Protein AF-A0A512P9E0-F1 (afdb_monomer_lite)

Structure (mmCIF, N/CA/C/O backbone):
data_AF-A0A512P9E0-F1
#
_entry.id   AF-A0A512P9E0-F1
#
loop_
_atom_site.group_PDB
_atom_site.id
_atom_site.type_symbol
_atom_site.label_atom_id
_atom_site.label_alt_id
_atom_site.label_comp_id
_atom_site.label_asym_id
_atom_site.label_entity_id
_atom_site.label_seq_id
_atom_site.pdbx_PDB_ins_code
_atom_site.Cartn_x
_atom_site.Cartn_y
_atom_site.Cartn_z
_atom_site.occupancy
_atom_site.B_iso_or_equiv
_atom_site.auth_seq_id
_atom_site.auth_comp_id
_atom_site.auth_asym_id
_atom_site.auth_atom_id
_atom_site.pdbx_PDB_model_num
ATOM 1 N N . MET A 1 1 ? -3.323 0.822 -15.781 1.00 63.69 1 MET A N 1
ATOM 2 C CA . MET A 1 1 ? -4.244 -0.237 -15.307 1.00 63.69 1 MET A CA 1
ATOM 3 C C . MET A 1 1 ? -3.919 -0.473 -13.846 1.00 63.69 1 MET A C 1
ATOM 5 O O . MET A 1 1 ? -2.763 -0.766 -13.566 1.00 63.69 1 MET A O 1
ATOM 9 N N . ALA A 1 2 ? -4.884 -0.277 -12.947 1.00 78.06 2 ALA A N 1
ATOM 10 C CA . ALA A 1 2 ? -4.648 -0.391 -11.509 1.00 78.06 2 ALA A CA 1
ATOM 11 C C . ALA A 1 2 ? -4.352 -1.844 -11.104 1.00 78.06 2 ALA A C 1
ATOM 13 O O . ALA A 1 2 ? -4.973 -2.789 -11.608 1.00 78.06 2 ALA A O 1
ATOM 14 N N . ILE A 1 3 ? -3.391 -2.016 -10.201 1.00 84.38 3 ILE A N 1
ATOM 15 C CA . ILE A 1 3 ? -3.110 -3.277 -9.524 1.00 84.38 3 ILE A CA 1
ATOM 16 C C . ILE A 1 3 ? -4.211 -3.480 -8.485 1.00 84.38 3 ILE A C 1
ATOM 18 O O . ILE A 1 3 ? -4.607 -2.559 -7.779 1.00 84.38 3 ILE A O 1
ATOM 22 N N . THR A 1 4 ? -4.737 -4.697 -8.422 1.00 89.44 4 THR A N 1
ATOM 23 C CA . THR A 1 4 ? -5.803 -5.062 -7.488 1.00 89.44 4 THR A CA 1
ATOM 24 C C . THR A 1 4 ? -5.323 -6.155 -6.549 1.00 89.44 4 THR A C 1
ATOM 26 O O . THR A 1 4 ? -4.346 -6.855 -6.842 1.00 89.44 4 THR A O 1
ATOM 29 N N . ARG A 1 5 ? -6.083 -6.383 -5.474 1.00 86.50 5 ARG A N 1
ATOM 30 C CA . ARG A 1 5 ? -5.847 -7.445 -4.480 1.00 86.50 5 ARG A CA 1
ATOM 31 C C . ARG A 1 5 ? -5.858 -8.872 -5.036 1.00 86.50 5 ARG A C 1
ATOM 33 O O . ARG A 1 5 ? -5.442 -9.794 -4.350 1.00 86.50 5 ARG A O 1
ATOM 40 N N . ARG A 1 6 ? -6.266 -9.071 -6.298 1.00 87.62 6 ARG A N 1
ATOM 41 C CA . ARG A 1 6 ? -6.057 -10.342 -7.021 1.00 87.62 6 ARG A CA 1
ATOM 42 C C . ARG A 1 6 ? -4.575 -10.656 -7.242 1.00 87.62 6 ARG A C 1
ATOM 44 O O . ARG A 1 6 ? -4.222 -11.808 -7.464 1.00 87.62 6 ARG A O 1
ATOM 51 N N . THR A 1 7 ? -3.712 -9.644 -7.203 1.00 87.69 7 THR A N 1
ATOM 52 C CA . THR A 1 7 ? -2.262 -9.838 -7.184 1.00 87.69 7 THR A CA 1
ATOM 53 C C . THR A 1 7 ? -1.844 -10.133 -5.748 1.00 87.69 7 THR A C 1
ATOM 55 O O . THR A 1 7 ? -1.967 -9.256 -4.899 1.00 87.69 7 THR A O 1
ATOM 58 N N . ALA A 1 8 ? -1.346 -11.344 -5.480 1.00 86.44 8 ALA A N 1
ATOM 59 C CA . ALA A 1 8 ? -1.064 -11.817 -4.119 1.00 86.44 8 ALA A CA 1
ATOM 60 C C . ALA A 1 8 ? -0.202 -10.840 -3.299 1.00 86.44 8 ALA A C 1
ATOM 62 O O . ALA A 1 8 ? -0.554 -10.511 -2.171 1.00 86.44 8 ALA A O 1
ATOM 63 N N . HIS A 1 9 ? 0.874 -10.314 -3.896 1.00 85.75 9 HIS A N 1
ATOM 64 C CA . HIS A 1 9 ? 1.756 -9.361 -3.220 1.00 85.75 9 HIS A CA 1
ATOM 65 C C . HIS A 1 9 ? 1.041 -8.040 -2.884 1.00 85.75 9 HIS A C 1
ATOM 67 O O . HIS A 1 9 ? 1.149 -7.547 -1.770 1.00 85.75 9 HIS A O 1
ATOM 73 N N . PHE A 1 10 ? 0.224 -7.515 -3.803 1.00 88.50 10 PHE A N 1
ATOM 74 C CA . PHE A 1 10 ? -0.572 -6.310 -3.550 1.00 88.50 10 PHE A CA 1
ATOM 75 C C . PHE A 1 10 ? -1.596 -6.532 -2.430 1.00 88.50 10 PHE A C 1
ATOM 77 O O . PHE A 1 10 ? -1.765 -5.676 -1.570 1.00 88.50 10 PHE A O 1
ATOM 84 N N . GLY A 1 11 ? -2.268 -7.689 -2.427 1.00 89.69 11 GLY A N 1
ATOM 85 C CA . GLY A 1 11 ? -3.214 -8.051 -1.372 1.00 89.69 11 GLY A CA 1
ATOM 86 C C . GLY A 1 11 ? -2.554 -8.124 0.006 1.00 89.69 11 GLY A C 1
ATOM 87 O O . GLY A 1 11 ? -3.109 -7.596 0.964 1.00 89.69 11 GLY A O 1
ATOM 88 N N . LEU A 1 12 ? -1.353 -8.706 0.093 1.00 89.44 12 LEU A N 1
ATOM 89 C CA . LEU A 1 12 ? -0.576 -8.758 1.336 1.00 89.44 12 LEU A CA 1
ATOM 90 C C . LEU A 1 12 ? -0.222 -7.362 1.858 1.00 89.44 12 LEU A C 1
ATOM 92 O O . LEU A 1 12 ? -0.489 -7.074 3.023 1.00 89.44 12 LEU A O 1
ATOM 96 N N . LEU A 1 13 ? 0.317 -6.487 1.003 1.00 87.94 13 LEU A N 1
ATOM 97 C CA . LEU A 1 13 ? 0.676 -5.117 1.391 1.00 87.94 13 LEU A CA 1
ATOM 98 C C . LEU A 1 13 ? -0.552 -4.317 1.849 1.00 87.94 13 LEU A C 1
ATOM 100 O O . LEU A 1 13 ? -0.484 -3.611 2.854 1.00 87.94 13 LEU A O 1
ATOM 104 N N . ALA A 1 14 ? -1.688 -4.472 1.164 1.00 89.50 14 ALA A N 1
ATOM 105 C CA . ALA A 1 14 ? -2.942 -3.832 1.555 1.00 89.50 14 ALA A CA 1
ATOM 106 C C . ALA A 1 14 ? -3.423 -4.304 2.934 1.00 89.50 14 ALA A C 1
ATOM 108 O O . ALA A 1 14 ? -3.756 -3.477 3.778 1.00 89.50 14 ALA A O 1
ATOM 109 N N . THR A 1 15 ? -3.392 -5.612 3.204 1.00 90.31 15 THR A N 1
ATOM 110 C CA . THR A 1 15 ? -3.770 -6.160 4.516 1.00 90.31 15 THR A CA 1
ATOM 111 C C . THR A 1 15 ? -2.810 -5.737 5.630 1.00 90.31 15 THR A C 1
ATOM 113 O O . THR A 1 15 ? -3.253 -5.482 6.749 1.00 90.31 15 THR A O 1
ATOM 116 N N . LEU A 1 16 ? -1.507 -5.635 5.351 1.00 89.12 16 LEU A N 1
ATOM 117 C CA . LEU A 1 16 ? -0.532 -5.124 6.319 1.00 89.12 16 LEU A CA 1
ATOM 118 C C . LEU A 1 16 ? -0.803 -3.656 6.666 1.00 89.12 16 LEU A C 1
ATOM 120 O O . LEU A 1 16 ? -0.836 -3.311 7.846 1.00 89.12 16 LEU A O 1
ATOM 124 N N . ALA A 1 17 ? -1.060 -2.817 5.660 1.00 87.56 17 ALA A N 1
ATOM 125 C CA . ALA A 1 17 ? -1.403 -1.412 5.866 1.00 87.56 17 ALA A CA 1
ATOM 126 C C . ALA A 1 17 ? -2.721 -1.249 6.645 1.00 87.56 17 ALA A C 1
ATOM 128 O O . ALA A 1 17 ? -2.779 -0.468 7.591 1.00 87.56 17 ALA A O 1
ATOM 129 N N . GLU A 1 18 ? -3.754 -2.027 6.306 1.00 90.69 18 GLU A N 1
ATOM 130 C CA . GLU A 1 18 ? -5.031 -2.059 7.037 1.00 90.69 18 GLU A CA 1
ATOM 131 C C . GLU A 1 18 ? -4.840 -2.410 8.507 1.00 90.69 18 GLU A C 1
ATOM 133 O O . GLU A 1 18 ? -5.360 -1.728 9.390 1.00 90.69 18 GLU A O 1
ATOM 138 N N . ARG A 1 19 ? -4.078 -3.473 8.773 1.00 89.88 19 ARG A N 1
ATOM 139 C CA . ARG A 1 19 ? -3.813 -3.924 10.133 1.00 89.88 19 ARG A CA 1
ATOM 140 C C . ARG A 1 19 ? -3.051 -2.868 10.925 1.00 89.88 19 ARG A C 1
ATOM 142 O O . ARG A 1 19 ? -3.413 -2.611 12.067 1.00 89.88 19 ARG A O 1
ATOM 149 N N . HIS A 1 20 ? -2.043 -2.243 10.324 1.00 88.31 20 HIS A N 1
ATOM 150 C CA . HIS A 1 20 ? -1.266 -1.210 10.996 1.00 88.31 20 HIS A CA 1
ATOM 151 C C . HIS A 1 20 ? -2.110 0.034 11.305 1.00 88.31 20 HIS A C 1
ATOM 153 O O . HIS A 1 20 ? -2.086 0.538 12.424 1.00 88.31 20 HIS A O 1
ATOM 159 N N . LEU A 1 21 ? -2.930 0.487 10.353 1.00 87.06 21 LEU A N 1
ATOM 160 C CA . LEU A 1 21 ? -3.868 1.591 10.574 1.00 87.06 21 LEU A CA 1
ATOM 161 C C . LEU A 1 21 ? -4.872 1.268 11.687 1.00 87.06 21 LEU A C 1
ATOM 163 O O . LEU A 1 21 ? -5.126 2.117 12.540 1.00 87.06 21 LEU A O 1
ATOM 167 N N . ALA A 1 22 ? -5.380 0.034 11.733 1.00 88.56 22 ALA A N 1
ATOM 168 C CA . ALA A 1 22 ? -6.264 -0.418 12.801 1.00 88.56 22 ALA A CA 1
ATOM 169 C C . ALA A 1 22 ? -5.560 -0.472 14.170 1.00 88.56 22 ALA A C 1
ATOM 171 O O . ALA A 1 22 ? -6.159 -0.085 15.172 1.00 88.56 22 ALA A O 1
ATOM 172 N N . GLU A 1 23 ? -4.293 -0.899 14.224 1.00 88.75 23 GLU A N 1
ATOM 173 C CA . GLU A 1 23 ? -3.461 -0.872 15.440 1.00 88.75 23 GLU A CA 1
ATOM 174 C C . GLU A 1 23 ? -3.228 0.566 15.942 1.00 88.75 23 GLU A C 1
ATOM 176 O O . GLU A 1 23 ? -3.188 0.797 17.149 1.00 88.75 23 GLU A O 1
ATOM 181 N N . LEU A 1 24 ? -3.161 1.541 15.030 1.00 86.00 24 LEU A N 1
ATOM 182 C CA . LEU A 1 24 ? -3.100 2.974 15.338 1.00 86.00 24 LEU A CA 1
ATOM 183 C C . LEU A 1 24 ? -4.470 3.597 15.676 1.00 86.00 24 LEU A C 1
ATOM 185 O O . LEU A 1 24 ? -4.533 4.773 16.032 1.00 86.00 24 LEU A O 1
ATOM 189 N N . GLY A 1 25 ? -5.562 2.832 15.579 1.00 88.81 25 GLY A N 1
ATOM 190 C CA . GLY A 1 25 ? -6.924 3.287 15.874 1.00 88.81 25 GLY A CA 1
ATOM 191 C C . GLY A 1 25 ? -7.654 3.966 14.710 1.00 88.81 25 GLY A C 1
ATOM 192 O O . GLY A 1 25 ? -8.756 4.479 14.908 1.00 88.81 25 GLY A O 1
ATOM 193 N N . TYR A 1 26 ? -7.095 3.954 13.498 1.00 86.50 26 TYR A N 1
ATOM 194 C CA . TYR A 1 26 ? -7.736 4.517 12.311 1.00 86.50 26 TYR A CA 1
ATOM 195 C C . TYR A 1 26 ? -8.562 3.464 11.570 1.00 86.50 26 TYR A C 1
ATOM 197 O O . TYR A 1 26 ? -8.066 2.401 11.194 1.00 86.50 26 TYR A O 1
ATOM 205 N N . GLN A 1 27 ? -9.824 3.789 11.287 1.00 85.12 27 GLN A N 1
ATOM 206 C CA . GLN A 1 27 ? -10.647 3.026 10.351 1.00 85.12 27 GLN A CA 1
ATOM 207 C C . GLN A 1 27 ? -10.616 3.702 8.983 1.00 85.12 27 GLN A C 1
ATOM 209 O O . GLN A 1 27 ? -11.244 4.738 8.773 1.00 85.12 27 GLN A O 1
ATOM 214 N N . VAL A 1 28 ? -9.863 3.111 8.058 1.00 85.06 28 VAL A N 1
ATOM 215 C CA . VAL A 1 28 ? -9.699 3.617 6.692 1.00 85.06 28 VAL A CA 1
ATOM 216 C C . VAL A 1 28 ? -10.388 2.673 5.722 1.00 85.06 28 VAL A C 1
ATOM 218 O O . VAL A 1 28 ? -10.276 1.454 5.836 1.00 85.06 28 VAL A O 1
ATOM 221 N N . GLU A 1 29 ? -11.112 3.235 4.757 1.00 88.62 29 GLU A N 1
ATOM 222 C CA . GLU A 1 29 ? -11.778 2.435 3.739 1.00 88.62 29 GLU A CA 1
ATOM 223 C C . GLU A 1 29 ? -10.738 1.690 2.874 1.00 88.62 29 GLU A C 1
ATOM 225 O O . GLU A 1 29 ? -9.797 2.320 2.377 1.00 88.62 29 GLU A O 1
ATOM 230 N N . PRO A 1 30 ? -10.904 0.376 2.625 1.00 87.62 30 PRO A N 1
ATOM 231 C CA . PRO A 1 30 ? -9.970 -0.424 1.824 1.00 87.62 30 PRO A CA 1
ATOM 232 C C . PRO A 1 30 ? -9.635 0.185 0.455 1.00 87.62 30 PRO A C 1
ATOM 234 O O . PRO A 1 30 ? -8.505 0.081 -0.020 1.00 87.62 30 PRO A O 1
ATOM 237 N N . ALA A 1 31 ? -10.601 0.872 -0.165 1.00 87.81 31 ALA A N 1
ATOM 238 C CA . ALA A 1 31 ? -10.423 1.549 -1.446 1.00 87.81 31 ALA A CA 1
ATOM 239 C C . ALA A 1 31 ? -9.395 2.696 -1.388 1.00 87.81 31 ALA A C 1
ATOM 241 O O . ALA A 1 31 ? -8.683 2.930 -2.365 1.00 87.81 31 ALA A O 1
ATOM 242 N N . VAL A 1 32 ? -9.285 3.391 -0.250 1.00 87.25 32 VAL A N 1
ATOM 243 C CA . VAL A 1 32 ? -8.301 4.467 -0.042 1.00 87.25 32 VAL A CA 1
ATOM 244 C C . VAL A 1 32 ? -6.894 3.882 0.037 1.00 87.25 32 VAL A C 1
ATOM 246 O O . VAL A 1 32 ? -5.980 4.394 -0.608 1.00 87.25 32 VAL A O 1
ATOM 249 N N . ILE A 1 33 ? -6.734 2.772 0.759 1.00 87.94 33 ILE A N 1
ATOM 250 C CA . ILE A 1 33 ? -5.458 2.054 0.881 1.00 87.94 33 ILE A CA 1
ATOM 251 C C . ILE A 1 33 ? -5.031 1.507 -0.485 1.00 87.94 33 ILE A C 1
ATOM 253 O O . ILE A 1 33 ? -3.889 1.702 -0.902 1.00 87.94 33 ILE A O 1
ATOM 257 N N . ASP A 1 34 ? -5.961 0.909 -1.232 1.00 90.25 34 ASP A N 1
ATOM 258 C CA . ASP A 1 34 ? -5.699 0.400 -2.580 1.00 90.25 34 ASP A CA 1
ATOM 259 C C . ASP A 1 34 ? -5.276 1.524 -3.539 1.00 90.25 34 ASP A C 1
ATOM 261 O O . ASP A 1 34 ? -4.346 1.352 -4.334 1.00 90.25 34 ASP A O 1
ATOM 265 N N . ALA A 1 35 ? -5.930 2.687 -3.473 1.00 88.31 35 ALA A N 1
ATOM 266 C CA . ALA A 1 35 ? -5.572 3.846 -4.286 1.00 88.31 35 ALA A CA 1
ATOM 267 C C . ALA A 1 35 ? -4.185 4.399 -3.919 1.00 88.31 35 ALA A C 1
ATOM 269 O O . ALA A 1 35 ? -3.402 4.741 -4.809 1.00 88.31 35 ALA A O 1
ATOM 270 N N . ALA A 1 36 ? -3.866 4.453 -2.626 1.00 86.62 36 ALA A N 1
ATOM 271 C CA .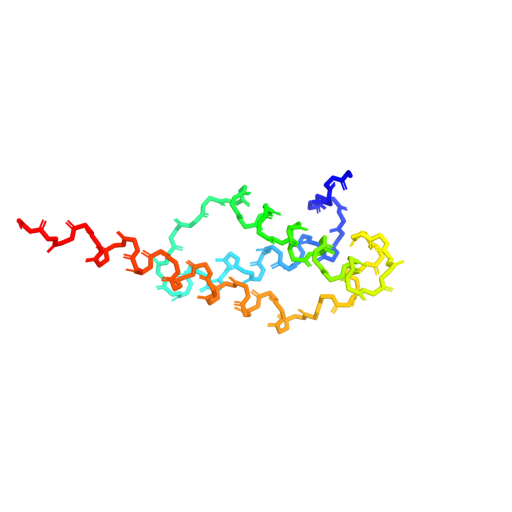 ALA A 1 36 ? -2.582 4.928 -2.128 1.00 86.62 36 ALA A CA 1
ATOM 272 C C . ALA A 1 36 ? -1.432 3.991 -2.548 1.00 86.62 36 ALA A C 1
ATOM 274 O O . ALA A 1 36 ? -0.436 4.455 -3.109 1.00 86.62 36 ALA A O 1
ATOM 275 N N . LEU A 1 37 ? -1.615 2.672 -2.412 1.00 87.06 37 LEU A N 1
ATOM 276 C CA . LEU A 1 37 ? -0.664 1.661 -2.892 1.00 87.06 37 LEU A CA 1
ATOM 277 C C . LEU A 1 37 ? -0.459 1.734 -4.408 1.00 87.06 37 LEU A C 1
ATOM 279 O O . LEU A 1 37 ? 0.671 1.642 -4.893 1.00 87.06 37 LEU A O 1
ATOM 283 N N . ASN A 1 38 ? -1.537 1.926 -5.176 1.00 89.25 38 ASN A N 1
ATOM 284 C CA . ASN A 1 38 ? -1.435 2.096 -6.625 1.00 89.25 38 ASN A CA 1
ATOM 285 C C . ASN A 1 38 ? -0.620 3.338 -6.993 1.00 89.25 38 ASN A C 1
ATOM 287 O O . ASN A 1 38 ? 0.286 3.229 -7.817 1.00 89.25 38 ASN A O 1
ATOM 291 N N . ARG A 1 39 ? -0.875 4.485 -6.351 1.00 86.75 39 ARG A N 1
ATOM 292 C CA . ARG A 1 39 ? -0.082 5.705 -6.576 1.00 86.75 39 ARG A CA 1
ATOM 293 C C . ARG A 1 39 ? 1.389 5.509 -6.237 1.00 86.75 39 ARG A C 1
ATOM 295 O O . ARG A 1 39 ? 2.245 5.986 -6.972 1.00 86.75 39 ARG A O 1
ATOM 302 N N . GLN A 1 40 ? 1.696 4.799 -5.155 1.00 85.50 40 GLN A N 1
ATOM 303 C CA . GLN A 1 40 ? 3.079 4.507 -4.785 1.00 85.50 40 GLN A CA 1
ATOM 304 C C . GLN A 1 40 ? 3.769 3.642 -5.850 1.00 85.50 40 GLN A C 1
ATOM 306 O O . GLN A 1 40 ? 4.880 3.959 -6.274 1.00 85.50 40 GLN A O 1
ATOM 311 N N . CYS A 1 41 ? 3.087 2.604 -6.346 1.00 85.75 41 CYS A N 1
ATOM 312 C CA . CYS A 1 41 ? 3.592 1.769 -7.437 1.00 85.75 41 CYS A CA 1
ATOM 313 C C . CYS A 1 41 ? 3.763 2.563 -8.742 1.00 85.75 41 CYS A C 1
ATOM 315 O O . CYS A 1 41 ? 4.730 2.345 -9.468 1.00 85.75 41 CYS A O 1
ATOM 317 N N . GLU A 1 42 ? 2.847 3.483 -9.051 1.00 88.62 42 GLU A N 1
ATOM 318 C CA . GLU A 1 42 ? 2.944 4.373 -10.214 1.00 88.62 42 GLU A CA 1
ATOM 319 C C . GLU A 1 42 ? 4.140 5.322 -10.104 1.00 88.62 42 GLU A C 1
ATOM 321 O O . GLU A 1 42 ? 4.931 5.403 -11.043 1.00 88.62 42 GLU A O 1
ATOM 326 N N . SER A 1 43 ? 4.330 5.969 -8.952 1.00 85.94 43 SER A N 1
ATOM 327 C CA . SER A 1 43 ? 5.482 6.840 -8.691 1.00 85.94 43 SER A CA 1
ATOM 328 C C . SER A 1 43 ? 6.804 6.076 -8.761 1.00 85.94 43 SER A C 1
ATOM 330 O O . SER A 1 43 ? 7.737 6.518 -9.430 1.00 85.94 43 SER A O 1
ATOM 332 N N . ALA A 1 44 ? 6.884 4.899 -8.133 1.00 84.06 44 ALA A N 1
ATOM 333 C CA . ALA A 1 44 ? 8.071 4.049 -8.192 1.00 84.06 44 ALA A CA 1
ATOM 334 C C . ALA A 1 44 ? 8.359 3.572 -9.625 1.00 84.06 44 ALA A C 1
ATOM 336 O O . ALA A 1 44 ? 9.504 3.605 -10.074 1.00 84.06 44 ALA A O 1
ATOM 337 N N . GLY A 1 45 ? 7.318 3.187 -10.369 1.00 87.19 45 GLY A N 1
ATOM 338 C CA . GLY A 1 45 ? 7.434 2.822 -11.777 1.00 87.19 45 GLY A CA 1
ATOM 339 C C . GLY A 1 45 ? 7.963 3.971 -12.633 1.00 87.19 45 GLY A C 1
ATOM 340 O O . GLY A 1 45 ? 8.907 3.779 -13.397 1.00 87.19 45 GLY A O 1
ATOM 341 N N . ALA A 1 46 ? 7.425 5.179 -12.452 1.00 87.88 46 ALA A N 1
ATOM 342 C CA . ALA A 1 46 ? 7.874 6.370 -13.167 1.00 87.88 46 ALA A CA 1
ATOM 343 C C . ALA A 1 46 ? 9.349 6.703 -12.884 1.00 87.88 46 ALA A C 1
ATOM 345 O O . ALA A 1 46 ? 10.094 6.990 -13.819 1.00 87.88 46 ALA A O 1
ATOM 346 N N . LEU A 1 47 ? 9.786 6.607 -11.623 1.00 87.31 47 LEU A N 1
ATOM 347 C CA . LEU A 1 47 ? 11.180 6.851 -11.227 1.00 87.31 47 LEU A CA 1
ATOM 348 C C . LEU A 1 47 ? 12.155 5.830 -11.826 1.00 87.31 47 LEU A C 1
ATOM 350 O O . LEU A 1 47 ? 13.268 6.186 -12.205 1.00 87.31 47 LEU A O 1
ATOM 354 N N . LEU A 1 48 ? 11.738 4.568 -11.916 1.00 85.62 48 LEU A N 1
ATOM 355 C CA . LEU A 1 48 ? 12.559 3.468 -12.428 1.00 85.62 48 LEU A CA 1
ATOM 356 C C . LEU A 1 48 ? 12.432 3.272 -13.949 1.00 85.62 48 LEU A C 1
ATOM 358 O O . LEU A 1 48 ? 13.127 2.431 -14.515 1.00 85.62 48 LEU A O 1
ATOM 362 N N . GLY A 1 49 ? 11.541 4.010 -14.619 1.00 91.19 49 GLY A N 1
ATOM 363 C CA . GLY A 1 49 ? 11.241 3.820 -16.040 1.00 91.19 49 GLY A CA 1
ATOM 364 C C . GLY A 1 49 ? 10.552 2.484 -16.354 1.00 91.19 49 GLY A C 1
ATOM 365 O O . GLY A 1 49 ? 10.664 1.980 -17.471 1.00 91.19 49 GLY A O 1
ATOM 366 N N . ILE A 1 50 ? 9.850 1.893 -15.382 1.00 90.44 50 ILE A N 1
ATOM 367 C CA . ILE A 1 50 ? 9.143 0.610 -15.509 1.00 90.44 50 ILE A CA 1
ATOM 368 C C . ILE A 1 50 ? 7.641 0.775 -15.257 1.00 90.44 50 ILE A C 1
ATOM 370 O O . ILE A 1 50 ? 7.169 1.769 -14.713 1.00 90.44 50 ILE A O 1
ATOM 374 N N . SER A 1 51 ? 6.846 -0.227 -15.635 1.00 88.31 51 SER A N 1
ATOM 375 C CA . SER A 1 51 ? 5.411 -0.205 -15.323 1.00 88.31 51 SER A CA 1
ATOM 376 C C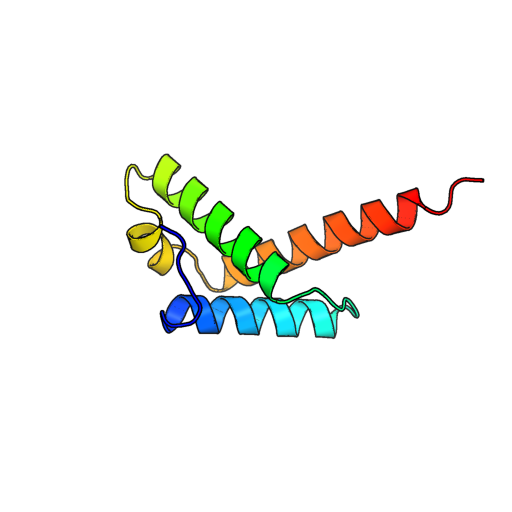 . SER A 1 51 ? 5.157 -0.296 -13.812 1.00 88.31 51 SER A C 1
ATOM 378 O O . SER A 1 51 ? 5.880 -0.999 -13.109 1.00 88.31 51 SER A O 1
ATOM 380 N N . ALA A 1 52 ? 4.067 0.302 -13.321 1.00 85.62 52 ALA A N 1
ATOM 381 C CA . ALA A 1 52 ? 3.658 0.194 -11.913 1.00 85.62 52 ALA A CA 1
ATOM 382 C C . ALA A 1 52 ? 3.565 -1.265 -11.426 1.00 85.62 52 ALA A C 1
ATOM 384 O O . ALA A 1 52 ? 3.950 -1.599 -10.310 1.00 85.62 52 ALA A O 1
ATOM 385 N N . ARG A 1 53 ? 3.115 -2.174 -12.301 1.00 85.06 53 ARG A N 1
ATOM 386 C CA . ARG A 1 53 ? 3.045 -3.609 -12.000 1.00 85.06 53 ARG A CA 1
ATOM 387 C C . ARG A 1 53 ? 4.423 -4.243 -11.821 1.00 85.06 53 ARG A C 1
ATOM 389 O O . ARG A 1 53 ? 4.571 -5.123 -10.983 1.00 85.06 53 ARG A O 1
ATOM 396 N N . ALA A 1 54 ? 5.405 -3.803 -12.604 1.00 85.31 54 ALA A N 1
ATOM 397 C CA . ALA A 1 54 ? 6.796 -4.223 -12.467 1.00 85.31 54 ALA A CA 1
ATOM 398 C C . ALA A 1 54 ? 7.486 -3.558 -11.267 1.00 85.31 54 ALA A C 1
ATOM 400 O O . ALA A 1 54 ? 8.459 -4.106 -10.771 1.00 85.31 54 ALA A O 1
ATOM 401 N N . ALA A 1 55 ? 6.971 -2.424 -10.783 1.00 84.75 55 ALA A N 1
ATOM 402 C CA . ALA A 1 55 ? 7.436 -1.762 -9.567 1.00 84.75 55 ALA A CA 1
ATOM 403 C C . ALA A 1 55 ? 6.907 -2.419 -8.279 1.00 84.75 55 ALA A C 1
ATOM 405 O O . ALA A 1 55 ? 7.533 -2.295 -7.235 1.00 84.75 55 ALA A O 1
ATOM 406 N N . LEU A 1 56 ? 5.800 -3.166 -8.345 1.00 82.44 56 LEU A N 1
ATOM 407 C CA . LEU A 1 56 ? 5.200 -3.840 -7.187 1.00 82.44 56 LEU A CA 1
ATOM 408 C C . LEU A 1 56 ? 6.165 -4.737 -6.380 1.00 82.44 56 LEU A C 1
ATOM 410 O O . LEU A 1 56 ? 6.106 -4.688 -5.160 1.00 82.44 56 LEU A O 1
ATOM 414 N N . PRO A 1 57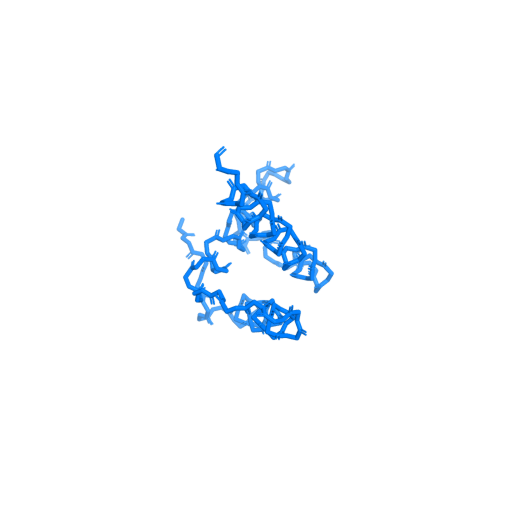 ? 7.057 -5.549 -6.981 1.00 79.94 57 PRO A N 1
ATOM 415 C CA . PRO A 1 57 ? 8.044 -6.328 -6.227 1.00 79.94 57 PRO A CA 1
ATOM 416 C C . PRO A 1 57 ? 9.085 -5.456 -5.513 1.00 79.94 57 PRO A C 1
ATOM 418 O O . PRO A 1 57 ? 9.733 -5.924 -4.586 1.00 79.94 57 PRO A O 1
ATOM 421 N N . HIS A 1 58 ? 9.265 -4.211 -5.964 1.00 74.88 58 HIS A N 1
ATOM 422 C CA . HIS A 1 58 ? 10.168 -3.239 -5.351 1.00 74.88 58 HIS A CA 1
ATOM 423 C C . HIS A 1 58 ? 9.497 -2.442 -4.226 1.00 74.88 58 HIS A C 1
ATOM 425 O O . HIS A 1 58 ? 10.200 -1.802 -3.447 1.00 74.88 58 HIS A O 1
ATOM 431 N N . ALA A 1 59 ? 8.16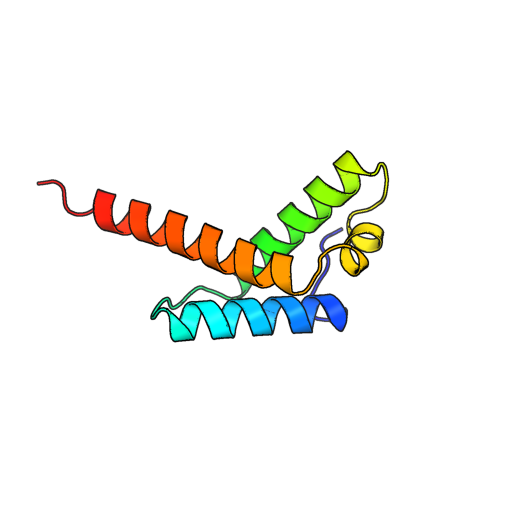5 -2.486 -4.122 1.00 70.06 59 ALA A N 1
ATOM 432 C CA . ALA A 1 59 ? 7.463 -2.030 -2.933 1.00 70.06 59 ALA A CA 1
ATOM 433 C C . ALA A 1 59 ? 7.737 -3.052 -1.820 1.00 70.06 59 ALA A C 1
ATOM 435 O O . ALA A 1 59 ? 7.172 -4.142 -1.810 1.00 70.06 59 ALA A O 1
ATOM 436 N N . ALA A 1 60 ? 8.686 -2.730 -0.944 1.00 66.69 60 ALA A N 1
ATOM 437 C CA . ALA A 1 60 ? 9.042 -3.574 0.188 1.00 66.69 60 ALA A CA 1
ATOM 438 C C . ALA A 1 60 ? 7.943 -3.527 1.263 1.00 66.69 60 ALA A C 1
ATOM 440 O O . ALA A 1 60 ? 7.159 -2.580 1.317 1.00 66.69 60 ALA A O 1
ATOM 441 N N . ASP A 1 61 ? 7.937 -4.486 2.188 1.00 66.38 61 ASP A N 1
ATOM 442 C CA . ASP A 1 61 ? 7.020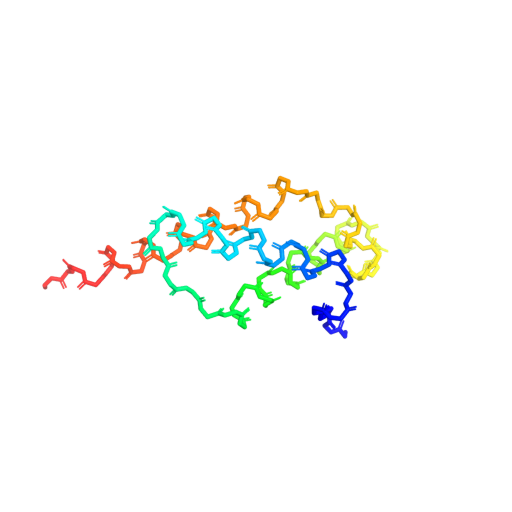 -4.473 3.341 1.00 66.38 61 ASP A CA 1
ATOM 443 C C . ASP A 1 61 ? 7.157 -3.184 4.178 1.00 66.38 61 ASP A C 1
ATOM 445 O O . ASP A 1 61 ? 6.175 -2.650 4.695 1.00 66.38 61 ASP A O 1
ATOM 449 N N . SER A 1 62 ? 8.366 -2.613 4.239 1.00 63.12 62 SER A N 1
ATOM 450 C CA . SER A 1 62 ? 8.620 -1.303 4.852 1.00 63.12 62 SER A CA 1
ATOM 451 C C . SER A 1 62 ? 7.917 -0.151 4.127 1.00 63.12 62 SER A C 1
ATOM 453 O O . SER A 1 62 ? 7.564 0.843 4.756 1.00 63.12 62 SER A O 1
ATOM 455 N N . SER A 1 63 ? 7.662 -0.280 2.823 1.00 70.88 63 SER A N 1
ATOM 456 C CA . SER A 1 63 ? 6.909 0.699 2.035 1.00 70.88 63 SER A CA 1
ATOM 457 C C . SER A 1 63 ? 5.418 0.691 2.371 1.00 70.88 63 SER A C 1
ATOM 459 O O . SER A 1 63 ? 4.808 1.754 2.317 1.00 70.88 63 SER A O 1
ATOM 461 N N . ALA A 1 64 ? 4.842 -0.456 2.758 1.00 71.75 64 ALA A N 1
ATOM 462 C CA . ALA A 1 64 ? 3.452 -0.529 3.221 1.00 71.75 64 ALA A CA 1
ATOM 463 C C . ALA A 1 64 ? 3.270 0.088 4.614 1.00 71.75 64 ALA A C 1
ATOM 465 O O . ALA A 1 64 ? 2.277 0.772 4.850 1.00 71.75 64 ALA A O 1
ATOM 466 N N . LEU A 1 65 ? 4.241 -0.104 5.513 1.00 76.25 65 LEU A N 1
ATOM 467 C CA . LEU A 1 65 ? 4.264 0.566 6.819 1.00 76.25 65 LEU A CA 1
ATOM 468 C C . LEU A 1 65 ? 4.411 2.082 6.663 1.00 76.25 65 LEU A C 1
ATOM 470 O O . LEU A 1 65 ? 3.589 2.824 7.186 1.00 76.25 65 LEU A O 1
ATOM 474 N N . SER A 1 66 ? 5.382 2.533 5.864 1.00 79.62 66 SER A N 1
ATOM 475 C CA . SER A 1 66 ? 5.568 3.961 5.578 1.00 79.62 66 SER A CA 1
ATOM 476 C C . SER A 1 66 ? 4.325 4.579 4.925 1.00 79.62 66 SER A C 1
ATOM 478 O O . SER A 1 66 ? 3.954 5.699 5.251 1.00 79.62 66 SER A O 1
ATOM 480 N N . LEU A 1 67 ? 3.635 3.839 4.048 1.00 80.50 67 LEU A N 1
ATOM 481 C CA . LEU A 1 67 ? 2.370 4.282 3.462 1.00 80.50 67 LEU A CA 1
ATOM 482 C C . LEU A 1 67 ? 1.258 4.405 4.512 1.00 80.50 67 LEU A C 1
ATOM 484 O O . LEU A 1 67 ? 0.482 5.358 4.481 1.00 80.50 67 LEU A O 1
ATOM 488 N N . ALA A 1 68 ? 1.155 3.441 5.427 1.00 79.81 68 ALA A N 1
ATOM 489 C CA . ALA A 1 68 ? 0.188 3.492 6.515 1.00 79.81 68 ALA A CA 1
ATOM 490 C C . ALA A 1 68 ? 0.465 4.677 7.458 1.00 79.81 68 ALA A C 1
ATOM 492 O O . ALA A 1 68 ? -0.476 5.359 7.859 1.00 79.81 68 ALA A O 1
ATOM 493 N N . GLU A 1 69 ? 1.732 4.978 7.748 1.00 82.38 69 GLU A N 1
ATOM 494 C CA . GLU A 1 69 ? 2.136 6.168 8.510 1.00 82.38 69 GLU A CA 1
ATOM 495 C C . GLU A 1 69 ? 1.807 7.477 7.776 1.00 82.38 69 GLU A C 1
ATOM 497 O O . GLU A 1 69 ? 1.283 8.408 8.393 1.00 82.38 69 GLU A O 1
ATOM 502 N N . ASP A 1 70 ? 2.036 7.548 6.461 1.00 82.88 70 ASP A N 1
ATOM 503 C CA . ASP A 1 70 ? 1.660 8.707 5.640 1.00 82.88 70 ASP A CA 1
ATOM 504 C C . ASP A 1 70 ? 0.138 8.926 5.658 1.00 82.88 70 ASP A C 1
ATOM 506 O O . ASP A 1 70 ? -0.336 10.047 5.859 1.00 82.88 70 ASP A O 1
ATOM 510 N N . ILE A 1 71 ? -0.647 7.852 5.508 1.00 79.69 71 ILE A N 1
ATOM 511 C CA . ILE A 1 71 ? -2.114 7.900 5.597 1.00 79.69 71 ILE A CA 1
ATOM 512 C C . ILE A 1 71 ? -2.549 8.360 6.994 1.00 79.69 71 ILE A C 1
ATOM 514 O O . ILE A 1 71 ? -3.382 9.261 7.103 1.00 79.69 71 ILE A O 1
ATOM 518 N N . ALA A 1 72 ? -1.977 7.792 8.056 1.00 80.62 72 ALA A N 1
ATOM 519 C CA . ALA A 1 72 ? -2.271 8.185 9.432 1.00 80.62 72 ALA A CA 1
ATOM 520 C C . ALA A 1 72 ? -1.923 9.659 9.694 1.00 80.62 72 ALA A C 1
ATOM 522 O O . ALA A 1 72 ? -2.690 10.362 10.348 1.00 80.62 72 ALA A O 1
ATOM 523 N N . THR A 1 73 ? -0.810 10.154 9.145 1.00 81.19 73 THR A N 1
ATOM 524 C CA . THR A 1 73 ? -0.393 11.561 9.259 1.00 81.19 73 THR A CA 1
ATOM 525 C C . THR A 1 73 ? -1.380 12.492 8.561 1.00 81.19 73 THR A C 1
ATOM 527 O O . THR A 1 73 ? -1.791 13.497 9.141 1.00 81.19 73 THR A O 1
ATOM 530 N N . ILE A 1 74 ? -1.813 12.151 7.344 1.00 78.75 74 ILE A N 1
ATOM 531 C CA . ILE A 1 74 ? -2.821 12.929 6.609 1.00 78.75 74 ILE A CA 1
ATOM 532 C C . ILE A 1 74 ? -4.144 12.967 7.379 1.00 78.75 74 ILE A C 1
ATOM 534 O O . ILE A 1 74 ? -4.750 14.032 7.498 1.00 78.75 74 ILE A O 1
ATOM 538 N N . LEU A 1 75 ? -4.582 11.826 7.919 1.00 76.75 75 LEU A N 1
ATOM 539 C CA . LEU A 1 75 ? -5.803 11.744 8.721 1.00 76.75 75 LEU A CA 1
ATOM 540 C C . LEU A 1 75 ? -5.687 12.563 10.005 1.00 76.75 75 LEU A C 1
ATOM 542 O O . LEU A 1 75 ? -6.602 13.312 10.324 1.00 76.75 75 LEU A O 1
ATOM 546 N N . ARG A 1 76 ? -4.539 12.501 10.683 1.00 77.00 76 ARG A N 1
ATOM 547 C CA . ARG A 1 76 ? -4.273 13.286 11.888 1.00 77.00 76 ARG A CA 1
ATOM 548 C C . ARG A 1 76 ? -4.335 14.788 11.621 1.00 77.00 76 ARG A C 1
ATOM 550 O O . ARG A 1 76 ? -5.005 15.498 12.357 1.00 77.00 76 ARG A O 1
ATOM 557 N N . VAL A 1 77 ? -3.711 15.262 10.541 1.00 76.19 77 VAL A N 1
ATOM 558 C CA . VAL A 1 77 ? -3.775 16.679 10.139 1.00 76.19 77 VAL A CA 1
ATOM 559 C C . VAL A 1 77 ? -5.202 17.087 9.753 1.00 76.19 77 VAL A C 1
ATOM 561 O O . VAL A 1 77 ? -5.622 18.210 10.033 1.00 76.19 77 VAL A O 1
ATOM 564 N N . ALA A 1 78 ? -5.967 16.192 9.119 1.00 69.94 78 ALA A N 1
ATOM 565 C CA . ALA A 1 78 ? -7.365 16.445 8.775 1.00 69.94 78 ALA A CA 1
ATOM 566 C C . ALA A 1 78 ? -8.279 16.521 10.016 1.00 69.94 78 ALA A C 1
ATOM 568 O O . ALA A 1 78 ? -9.216 17.323 10.018 1.00 69.94 78 ALA A O 1
ATOM 569 N N . ASP A 1 79 ? -7.998 15.733 11.058 1.00 64.94 79 ASP A N 1
ATOM 570 C CA . ASP A 1 79 ? -8.679 15.796 12.358 1.00 64.94 79 ASP A CA 1
ATOM 571 C C . ASP A 1 79 ? -8.284 17.061 13.141 1.00 64.94 79 ASP A C 1
ATOM 573 O O . ASP A 1 79 ? -9.155 17.837 13.529 1.00 64.94 79 ASP A O 1
ATOM 577 N N . GLU A 1 80 ? -6.984 17.359 13.257 1.00 65.50 80 GLU A N 1
ATOM 578 C CA . GLU A 1 80 ? -6.463 18.569 13.923 1.00 65.50 80 GLU A CA 1
ATOM 579 C C . GLU A 1 80 ? -6.935 19.868 13.227 1.00 65.50 80 GLU A C 1
ATOM 581 O O . GLU A 1 80 ? -7.070 20.922 13.852 1.00 65.50 80 GLU A O 1
ATOM 586 N N . GLY A 1 81 ? -7.240 19.804 11.926 1.00 58.88 81 GLY A N 1
ATOM 587 C CA . GLY A 1 81 ? -7.827 20.903 11.156 1.00 58.88 81 GLY A CA 1
ATOM 588 C C . GLY A 1 81 ? -9.328 21.129 11.389 1.00 58.88 81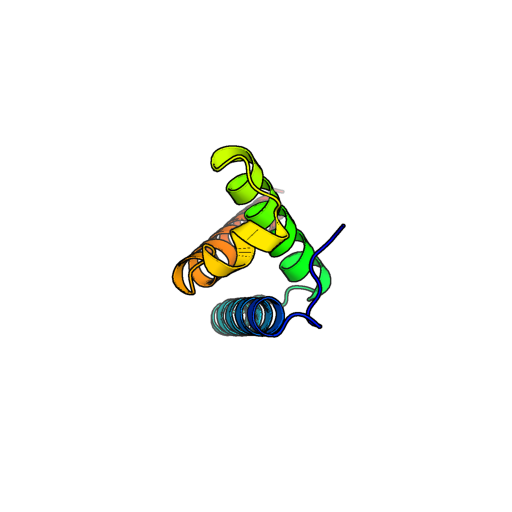 GLY A C 1
ATOM 589 O O . GLY A 1 81 ? -9.819 22.216 11.076 1.00 58.88 81 GLY A O 1
ATOM 590 N N . ARG A 1 82 ? -10.064 20.148 11.936 1.00 54.59 82 ARG A N 1
ATOM 591 C CA . ARG A 1 82 ? -11.496 20.286 12.280 1.00 54.59 82 ARG A CA 1
ATOM 592 C C . ARG A 1 82 ? -11.737 20.947 13.636 1.00 54.59 82 ARG A C 1
ATOM 594 O O . ARG A 1 82 ? -12.845 21.420 13.871 1.00 54.59 82 ARG A O 1
ATOM 601 N N . GLU A 1 83 ? -10.727 21.029 14.497 1.00 50.22 83 GLU A N 1
ATOM 602 C CA . GLU A 1 83 ? -10.831 21.612 15.842 1.00 50.22 83 GLU A CA 1
ATOM 603 C C . GLU A 1 83 ? -10.521 23.122 15.897 1.00 50.22 83 GLU A C 1
ATOM 605 O O . GLU A 1 83 ? -10.076 23.632 16.926 1.00 50.22 83 GLU A O 1
ATOM 610 N N . ARG A 1 84 ? -10.744 23.879 14.813 1.00 46.25 84 ARG A N 1
ATOM 611 C CA . ARG A 1 84 ? -10.653 25.349 14.866 1.00 46.25 84 ARG A CA 1
ATOM 612 C C . ARG A 1 84 ? -12.044 26.004 14.915 1.00 46.25 84 ARG A C 1
ATOM 614 O O . ARG A 1 84 ? -12.742 25.933 13.903 1.00 46.25 84 ARG A O 1
ATOM 621 N N . PRO A 1 85 ? -12.439 26.611 16.058 1.00 50.53 85 PRO A N 1
ATOM 622 C CA . PRO A 1 85 ? -13.640 27.444 16.173 1.00 50.53 85 PRO A CA 1
ATOM 623 C C . PRO A 1 85 ? -13.514 28.780 15.429 1.00 50.53 85 PRO A C 1
ATOM 625 O O . PRO A 1 85 ? -12.370 29.251 15.221 1.00 50.53 85 PRO A O 1
#

Secondary structure (DSSP, 8-state):
----TTSHHHHHHHHHHHHHHHHTT----HHHHHHHHHHHHHHHHHHHTS-HHHHGGGS-HHHHHHHHHHHHHHHHHHHHTT---

pLDDT: mean 81.42, std 10.18, range [46.25, 91.19]

Sequence (85 aa):
MAITRRTAHFGLLATLAERHLAELGYQVEPAVIDAALNRQCESAGALLGISARAALPHAADSSALSLAEDIATILRVADEGRERP

Organism: NCBI:txid931535

Foldseek 3Di:
DADDCVPVLLVVLLVLLCVLLVVVVDDDDSVVSSVLLRVVLPVQCVVVVHHSVVCSVVCDSVNSVVSSVVVVVVVVVVVVVVPDD

Radius of gyration: 13.72 Å; chains: 1; bounding box: 26×39×32 Å